Protein AF-T1IDT3-F1 (afdb_monomer_lite)

Radius of gyration: 24.73 Å; chains: 1; bounding box: 72×35×60 Å

Secondary structure (DSSP, 8-state):
---TT--SSSPPTT------HHHHHHHTTTT-SPPPPPGGGSHHHHHHHHH-STT--HHHH-TTHHHHHHHHHHHSGGGHHHHHHHHHHHHHHHHHHHHHHHH-TT--HHHHHHS-HHHHHHHHHHHHHHHHHHHHHHHTT-S-PPPHHHHHHHHHHHHHHHT-

InterPro domains:
  IPR010492 GINS complex, subunit Psf3 [PTHR22768] (2-158)
  IPR036224 GINS, helical bundle-like domain superfamily [SSF158573] (37-137)
  IPR038437 GINS complex, subunit Psf3 superfamily [G3DSA:1.20.58.2050] (1-137)

Organism: Rhodnius prolixus (NCBI:txid13249)

Structure (mmCIF, N/CA/C/O backbone):
data_AF-T1IDT3-F1
#
_entry.id   AF-T1IDT3-F1
#
loop_
_atom_site.group_PDB
_atom_site.id
_atom_site.type_symbol
_atom_site.label_atom_id
_atom_site.label_alt_id
_atom_site.label_comp_id
_atom_site.label_asym_id
_atom_site.label_entity_id
_atom_site.label_seq_id
_atom_site.pdbx_PDB_ins_code
_atom_site.Cartn_x
_atom_site.Cartn_y
_atom_site.Cartn_z
_atom_site.occupancy
_atom_site.B_iso_or_equiv
_atom_site.auth_seq_id
_atom_site.auth_comp_id
_atom_site.auth_asym_id
_atom_site.auth_atom_id
_atom_site.pdbx_PDB_model_num
ATOM 1 N N . GLU A 1 1 ? -2.496 20.329 23.023 1.00 42.94 1 GLU A N 1
ATOM 2 C CA . GLU A 1 1 ? -3.701 20.274 23.871 1.00 42.94 1 GLU A CA 1
ATOM 3 C C . GLU A 1 1 ? -4.766 19.510 23.101 1.00 42.94 1 GLU A C 1
ATOM 5 O O . GLU A 1 1 ? -4.978 19.817 21.934 1.00 42.94 1 GLU A O 1
ATOM 10 N N . LEU A 1 2 ? -5.301 18.435 23.682 1.00 57.91 2 LEU A N 1
ATOM 11 C CA . LEU A 1 2 ? -6.381 17.645 23.088 1.00 57.91 2 LEU A CA 1
ATOM 12 C C . LEU A 1 2 ? -7.689 18.359 23.454 1.00 57.91 2 LEU A C 1
ATOM 14 O O . LEU A 1 2 ? -8.107 18.282 24.597 1.00 57.91 2 LEU A O 1
ATOM 18 N N . ASP A 1 3 ? -8.232 19.105 22.492 1.00 59.41 3 ASP A N 1
ATOM 19 C CA . ASP A 1 3 ? -9.467 19.904 22.543 1.00 59.41 3 ASP A CA 1
ATOM 20 C C . ASP A 1 3 ? -9.595 20.933 23.702 1.00 59.41 3 ASP A C 1
ATOM 22 O O . ASP A 1 3 ? -9.962 20.572 24.821 1.00 59.41 3 ASP A O 1
ATOM 26 N N . PRO A 1 4 ? -9.381 22.243 23.448 1.00 60.94 4 PRO A N 1
ATOM 27 C CA . PRO A 1 4 ? -9.584 23.300 24.447 1.00 60.94 4 PRO A CA 1
ATOM 28 C C . PRO A 1 4 ? -11.054 23.494 24.867 1.00 60.94 4 PRO A C 1
ATOM 30 O O . PRO A 1 4 ? -11.325 24.277 25.774 1.00 60.94 4 PRO A O 1
ATOM 33 N N . SER A 1 5 ? -11.999 22.795 24.230 1.00 62.53 5 SER A N 1
ATOM 34 C CA . SER A 1 5 ? -13.437 22.847 24.533 1.00 62.53 5 SER A CA 1
ATOM 35 C C . SER A 1 5 ? -13.858 21.866 25.636 1.00 62.53 5 SER A C 1
ATOM 37 O O . SER A 1 5 ? -15.005 21.891 26.083 1.00 62.53 5 SER A O 1
ATOM 39 N N . CYS A 1 6 ? -12.961 20.974 26.070 1.00 59.00 6 CYS A N 1
ATOM 40 C CA . CYS A 1 6 ? -13.250 19.990 27.108 1.00 59.00 6 CYS A CA 1
ATOM 41 C C . CYS A 1 6 ? -12.993 20.603 28.499 1.00 59.00 6 CYS A C 1
ATOM 43 O O . CYS A 1 6 ? -11.859 20.673 28.962 1.00 59.00 6 CYS A O 1
ATOM 45 N N . GLU A 1 7 ? -14.049 21.053 29.182 1.00 62.47 7 GLU A N 1
ATOM 46 C CA . GLU A 1 7 ? -13.962 21.763 30.476 1.00 62.47 7 GLU A CA 1
ATOM 47 C C . GLU A 1 7 ? -13.618 20.869 31.695 1.00 62.47 7 GLU A C 1
ATOM 49 O O . GLU A 1 7 ? -13.691 21.316 32.840 1.00 62.47 7 GLU A O 1
ATOM 54 N N . GLY A 1 8 ? -13.231 19.603 31.496 1.00 67.00 8 GLY A N 1
ATOM 55 C CA . GLY A 1 8 ? -12.995 18.641 32.578 1.00 67.00 8 GLY A CA 1
ATOM 56 C C . GLY A 1 8 ? -11.614 17.973 32.532 1.00 67.00 8 GLY A C 1
ATOM 57 O O . GLY A 1 8 ? -11.147 17.620 31.453 1.00 67.00 8 GLY A O 1
ATOM 58 N N . PRO A 1 9 ? -10.970 17.698 33.686 1.00 75.31 9 PRO A N 1
ATOM 59 C CA . PRO A 1 9 ? -9.686 16.986 33.738 1.00 75.31 9 PRO A CA 1
ATOM 60 C C . PRO A 1 9 ? -9.793 15.486 33.403 1.00 75.31 9 PRO A C 1
ATOM 62 O O . PRO A 1 9 ? -8.778 14.794 33.363 1.00 75.31 9 PRO A O 1
ATOM 65 N N . ILE A 1 10 ? -11.010 14.963 33.206 1.00 79.69 10 ILE A N 1
ATOM 66 C CA . ILE A 1 10 ? -11.299 13.542 32.987 1.00 79.69 10 ILE A CA 1
ATOM 67 C C . ILE A 1 10 ? -12.068 13.391 31.676 1.00 79.69 10 ILE A C 1
ATOM 69 O O . ILE A 1 10 ? -13.122 14.000 31.491 1.00 79.69 10 ILE A O 1
ATOM 73 N N . LEU A 1 11 ? -11.558 12.534 30.792 1.00 82.56 11 LEU A N 1
ATOM 74 C CA . LEU A 1 11 ? -12.237 12.155 29.557 1.00 82.56 11 LEU A CA 1
ATOM 75 C C . LEU A 1 11 ? -13.398 11.207 29.869 1.00 82.56 11 LEU A C 1
ATOM 77 O O . LEU A 1 11 ? -13.227 10.212 30.573 1.00 82.56 11 LEU A O 1
ATOM 81 N N . GLN A 1 12 ? -14.578 11.509 29.332 1.00 85.00 12 GLN A N 1
ATOM 82 C CA . GLN A 1 12 ? -15.754 10.656 29.497 1.00 85.00 12 GLN A CA 1
ATOM 83 C C . GLN A 1 12 ? -15.594 9.351 28.705 1.00 85.00 12 GLN A C 1
ATOM 85 O O . GLN A 1 12 ? -15.012 9.333 27.614 1.00 85.00 12 GLN A O 1
ATOM 90 N N . GLN A 1 13 ? -16.135 8.249 29.228 1.00 85.88 13 GLN A N 1
ATOM 91 C CA . GLN A 1 13 ? -16.149 6.981 28.500 1.00 85.88 13 GLN A CA 1
ATOM 92 C C . GLN A 1 13 ? -16.946 7.130 27.196 1.00 85.88 13 GLN A C 1
ATOM 94 O O . GLN A 1 13 ? -18.008 7.746 27.173 1.00 85.88 13 GLN A O 1
ATOM 99 N N . GLY A 1 14 ? -16.431 6.558 26.106 1.00 85.19 14 GLY A N 1
ATOM 100 C CA . GLY A 1 14 ? -17.057 6.658 24.784 1.00 85.19 14 GLY A CA 1
ATOM 101 C C . GLY A 1 14 ? -16.717 7.937 24.014 1.00 85.19 14 GLY A C 1
ATOM 102 O O . GLY A 1 14 ? -17.247 8.139 22.924 1.00 85.19 14 GLY A O 1
ATOM 103 N N . THR A 1 15 ? -15.818 8.781 24.531 1.00 88.00 15 THR A N 1
ATOM 104 C CA . THR A 1 15 ? -15.284 9.921 23.772 1.00 88.00 15 THR A CA 1
ATOM 105 C C . THR A 1 15 ? -14.517 9.423 22.545 1.00 88.00 15 THR A C 1
ATOM 107 O O . THR A 1 15 ? -13.605 8.603 22.664 1.00 88.00 15 THR A O 1
ATOM 110 N N . SER A 1 16 ? -14.867 9.937 21.365 1.00 88.94 16 SER A N 1
ATOM 111 C CA . SER A 1 16 ? -14.136 9.668 20.126 1.00 88.94 16 SER A CA 1
ATOM 112 C C . SER A 1 16 ? -12.927 10.591 20.032 1.00 88.94 16 SER A C 1
ATOM 114 O O . SER A 1 16 ? -13.082 11.810 20.042 1.00 88.94 16 SER A O 1
ATOM 116 N N . LEU A 1 17 ? -11.729 10.018 19.929 1.00 88.44 17 LEU A N 1
ATOM 117 C CA . LEU A 1 17 ? -10.474 10.766 19.893 1.00 88.44 17 LEU A CA 1
ATOM 118 C C . LEU A 1 17 ? -9.626 10.339 18.701 1.00 88.44 17 LEU A C 1
ATOM 120 O O . LEU A 1 17 ? -9.435 9.150 18.447 1.00 88.44 17 LEU A O 1
ATOM 124 N N . GLU A 1 18 ? -9.053 11.321 18.013 1.00 89.94 18 GLU A N 1
ATOM 125 C CA . GLU A 1 18 ? -8.012 11.081 17.021 1.00 89.94 18 GLU A CA 1
ATOM 126 C C . GLU A 1 18 ? -6.650 11.111 17.716 1.00 89.94 18 GLU A C 1
ATOM 128 O O . GLU A 1 18 ? -6.169 12.160 18.145 1.00 89.94 18 GLU A O 1
ATOM 133 N N . ILE A 1 19 ? -6.028 9.941 17.852 1.00 89.94 19 ILE A N 1
ATOM 134 C CA . ILE A 1 19 ? -4.718 9.795 18.489 1.00 89.94 19 ILE A CA 1
ATOM 135 C C . ILE A 1 19 ? -3.710 9.128 17.546 1.00 89.94 19 ILE A C 1
ATOM 137 O O . ILE A 1 19 ? -4.093 8.355 16.663 1.00 89.94 19 ILE A O 1
ATOM 141 N N . PRO A 1 20 ? -2.402 9.381 17.727 1.00 91.69 20 PRO A N 1
ATOM 142 C CA . PRO A 1 20 ? -1.373 8.713 16.943 1.00 91.69 20 PRO A CA 1
ATOM 143 C C . PRO A 1 20 ? -1.376 7.191 17.136 1.00 91.69 20 PRO A C 1
ATOM 145 O O . PRO A 1 20 ? -1.623 6.690 18.234 1.00 91.69 20 PRO A O 1
ATOM 148 N N . TYR A 1 21 ? -0.984 6.456 16.089 1.00 91.19 21 TYR A N 1
ATOM 149 C CA . TYR A 1 21 ? -0.932 4.989 16.111 1.00 91.19 21 TYR A CA 1
ATOM 150 C C . TYR A 1 21 ? -0.096 4.426 17.267 1.00 91.19 21 TYR A C 1
AT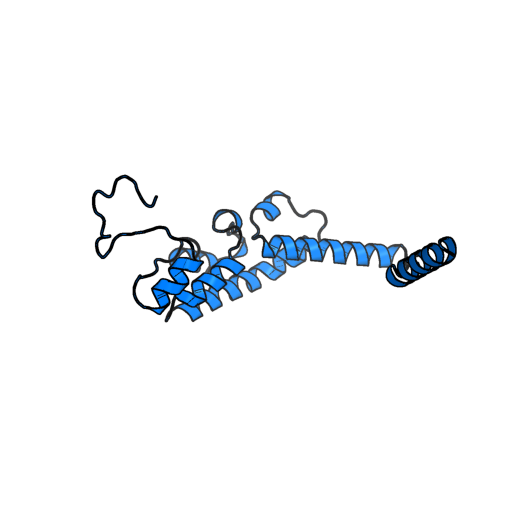OM 152 O O . TYR A 1 21 ? -0.518 3.473 17.908 1.00 91.19 21 TYR A O 1
ATOM 160 N N . TRP A 1 22 ? 1.075 5.005 17.559 1.00 92.88 22 TRP A N 1
ATOM 161 C CA . TRP A 1 22 ? 1.952 4.497 18.622 1.00 92.88 22 TRP A CA 1
ATOM 162 C C . TRP A 1 22 ? 1.256 4.508 19.989 1.00 92.88 22 TRP A C 1
ATOM 164 O O . TRP A 1 22 ? 1.392 3.548 20.744 1.00 92.88 22 TRP A O 1
ATOM 174 N N . LEU A 1 23 ? 0.442 5.532 20.263 1.00 92.12 23 LEU A N 1
ATOM 175 C CA . LEU A 1 23 ? -0.332 5.639 21.495 1.00 92.12 23 LEU A CA 1
ATOM 176 C C . LEU A 1 23 ? -1.516 4.671 21.478 1.00 92.12 23 LEU A C 1
ATOM 178 O O . LEU A 1 23 ? -1.681 3.890 22.412 1.00 92.12 23 LEU A O 1
ATOM 182 N N . ALA A 1 24 ? -2.287 4.661 20.386 1.00 91.38 24 ALA A N 1
ATOM 183 C CA . ALA A 1 24 ? -3.409 3.737 20.219 1.00 91.38 24 ALA A CA 1
ATOM 184 C C . ALA A 1 24 ? -2.969 2.274 20.385 1.00 91.38 24 ALA A C 1
ATOM 186 O O . ALA A 1 24 ? -3.623 1.499 21.072 1.00 91.38 24 ALA A O 1
ATOM 187 N N . SER A 1 25 ? -1.820 1.906 19.816 1.00 91.06 25 SER A N 1
ATOM 188 C CA . SER A 1 25 ? -1.296 0.540 19.857 1.00 91.06 25 SER A CA 1
ATOM 189 C C . SER A 1 25 ? -0.913 0.057 21.255 1.00 91.06 25 SER A C 1
ATOM 191 O O . SER A 1 25 ? -0.915 -1.149 21.495 1.00 91.06 25 SER A O 1
ATOM 193 N N . ALA A 1 26 ? -0.583 0.974 22.168 1.00 91.69 26 ALA A N 1
ATOM 194 C CA . ALA A 1 26 ? -0.358 0.648 23.569 1.00 91.69 26 ALA A CA 1
ATOM 195 C C . ALA A 1 26 ? -1.698 0.505 24.304 1.00 91.69 26 ALA A C 1
ATOM 197 O O . ALA A 1 26 ? -1.942 -0.513 24.939 1.00 91.69 26 ALA A O 1
ATOM 198 N N . LEU A 1 27 ? -2.602 1.472 24.129 1.00 91.38 27 LEU A N 1
ATOM 199 C CA . LEU A 1 27 ? -3.885 1.512 24.836 1.00 91.38 27 LEU A CA 1
ATOM 200 C C . LEU A 1 27 ? -4.844 0.375 24.447 1.00 91.38 27 LEU A C 1
ATOM 202 O O . LEU A 1 27 ? -5.591 -0.105 25.293 1.00 91.38 27 LEU A O 1
ATOM 206 N N . VAL A 1 28 ? -4.823 -0.072 23.185 1.00 89.94 28 VAL A N 1
ATOM 207 C CA . VAL A 1 28 ? -5.637 -1.213 22.722 1.00 89.94 28 VAL A CA 1
ATOM 208 C C . VAL A 1 28 ? -5.175 -2.524 23.366 1.00 89.94 28 VAL A C 1
ATOM 210 O O . VAL A 1 28 ? -5.998 -3.391 23.637 1.00 89.94 28 VAL A O 1
ATOM 213 N N . LYS A 1 29 ? -3.872 -2.689 23.638 1.00 85.75 29 LYS A N 1
ATOM 214 C CA . LYS A 1 29 ? -3.347 -3.912 24.277 1.00 85.75 29 LYS A CA 1
ATOM 215 C C . LYS A 1 29 ? -3.840 -4.078 25.709 1.00 85.75 29 LYS A C 1
ATOM 217 O O . LYS A 1 29 ? -4.047 -5.208 26.139 1.00 85.75 29 LYS A O 1
ATOM 222 N N . ASP A 1 30 ? -4.039 -2.961 26.397 1.00 88.31 30 ASP A N 1
ATOM 223 C CA . ASP A 1 30 ? -4.522 -2.915 27.775 1.00 88.31 30 ASP A CA 1
ATOM 224 C C . ASP A 1 30 ? -6.063 -2.820 27.854 1.00 88.31 30 ASP A C 1
ATOM 226 O O . ASP A 1 30 ? -6.605 -2.596 28.933 1.00 88.31 30 ASP A O 1
ATOM 230 N N . ASP A 1 31 ? -6.770 -2.970 26.721 1.00 86.19 31 ASP A N 1
ATOM 231 C CA . ASP A 1 31 ? -8.237 -2.869 26.592 1.00 86.19 31 ASP A CA 1
ATOM 232 C C . ASP A 1 31 ? -8.819 -1.524 27.086 1.00 86.19 31 ASP A C 1
ATOM 234 O O . ASP A 1 31 ? -9.968 -1.422 27.514 1.00 86.19 31 ASP A O 1
ATOM 238 N N . ILE A 1 32 ? -8.014 -0.454 27.029 1.00 87.56 32 ILE A N 1
ATOM 239 C CA . ILE A 1 32 ? -8.394 0.893 27.494 1.00 87.56 32 ILE A CA 1
ATOM 240 C C . ILE A 1 32 ? -9.217 1.630 26.429 1.00 87.56 32 ILE A C 1
ATOM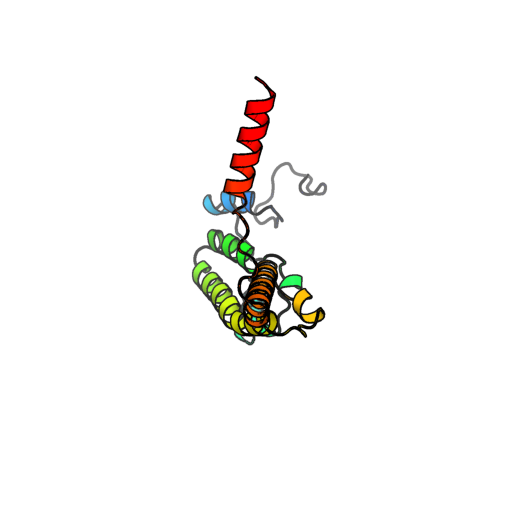 242 O O . ILE A 1 32 ? -10.084 2.443 26.754 1.00 87.56 32 ILE A O 1
ATOM 246 N N . VAL A 1 33 ? -8.938 1.376 25.147 1.00 88.56 33 VAL A N 1
ATOM 247 C CA . VAL A 1 33 ? -9.601 2.042 24.017 1.00 88.56 33 VAL A CA 1
ATOM 248 C C . VAL A 1 33 ? -10.065 1.035 22.971 1.00 88.56 33 VAL A C 1
ATOM 250 O O . VAL A 1 33 ? -9.357 0.088 22.637 1.00 88.56 33 VAL A O 1
ATOM 253 N N . SER A 1 34 ? -11.237 1.296 22.395 1.00 87.38 34 SER A N 1
ATOM 254 C CA . SER A 1 34 ? -11.723 0.590 21.210 1.00 87.38 34 SER A CA 1
ATOM 255 C C . SER A 1 34 ? -11.247 1.303 19.948 1.00 87.38 34 SER A C 1
ATOM 257 O O . SER A 1 34 ? -11.371 2.521 19.829 1.00 87.38 34 SER A O 1
ATOM 259 N N . MET A 1 35 ? -10.745 0.544 18.977 1.00 86.88 35 MET A N 1
ATOM 260 C CA . MET A 1 35 ? -10.317 1.082 17.689 1.00 86.88 35 MET A CA 1
ATOM 261 C C . MET A 1 35 ? -11.494 1.208 16.713 1.00 86.88 35 MET A C 1
ATOM 263 O O . MET A 1 35 ? -12.194 0.230 16.450 1.00 86.88 35 MET A O 1
ATOM 267 N N . GLU A 1 36 ? -11.642 2.374 16.080 1.00 88.56 36 GLU A N 1
ATOM 268 C CA . GLU A 1 36 ? -12.410 2.505 14.838 1.00 88.56 36 GLU A CA 1
ATOM 269 C C . GLU A 1 36 ? -11.473 2.385 13.625 1.00 88.56 36 GLU A C 1
ATOM 271 O O . GLU A 1 36 ? -10.398 2.985 13.582 1.00 88.56 36 GLU A O 1
ATOM 276 N N . LEU A 1 37 ? -11.874 1.606 12.616 1.00 89.44 37 LEU A N 1
ATOM 277 C CA . LEU A 1 37 ? -11.091 1.486 11.390 1.00 89.44 37 LEU A CA 1
ATOM 278 C C . LEU A 1 37 ? -11.101 2.791 10.577 1.00 89.44 37 LEU A C 1
ATOM 280 O O . LEU A 1 37 ? -12.179 3.321 10.276 1.00 89.44 37 LEU A O 1
ATOM 284 N N . PRO A 1 38 ? -9.929 3.242 10.090 1.00 91.00 38 PRO A N 1
ATOM 285 C CA . PRO A 1 38 ? -9.852 4.294 9.087 1.00 91.00 38 PRO A CA 1
ATOM 286 C C . PRO A 1 38 ? -10.685 3.953 7.847 1.00 91.00 38 PRO A C 1
ATOM 288 O O . PRO A 1 38 ? -10.803 2.788 7.463 1.00 91.00 38 PRO A O 1
ATOM 291 N N . LYS A 1 39 ? -11.212 4.981 7.167 1.00 90.12 39 LYS A N 1
ATOM 292 C CA . LYS A 1 39 ? -12.066 4.828 5.969 1.00 90.12 39 LYS A CA 1
ATOM 293 C C . LYS A 1 39 ? -11.460 3.902 4.904 1.00 90.12 39 LYS A C 1
ATOM 295 O O . LYS A 1 39 ? -12.195 3.130 4.304 1.00 90.12 39 LYS A O 1
ATOM 300 N N . ALA A 1 40 ? -10.136 3.934 4.743 1.00 92.50 40 ALA A N 1
ATOM 301 C CA . ALA A 1 40 ? -9.374 3.098 3.812 1.00 92.50 40 ALA A CA 1
ATOM 302 C C . ALA A 1 40 ? -9.488 1.582 4.060 1.00 92.50 40 ALA A C 1
ATOM 304 O O . ALA A 1 40 ? -9.167 0.796 3.179 1.00 92.50 40 ALA A O 1
ATOM 305 N N . TYR A 1 41 ? -9.909 1.158 5.253 1.00 93.69 41 TYR A N 1
ATOM 306 C CA . TYR A 1 41 ? -9.967 -0.256 5.643 1.00 93.69 41 TYR A CA 1
ATOM 307 C C . TYR A 1 41 ? -11.366 -0.699 6.066 1.00 93.69 41 TYR A C 1
ATOM 309 O O . TYR A 1 41 ? -11.562 -1.863 6.423 1.00 93.69 41 TYR A O 1
ATOM 317 N N . LYS A 1 42 ? -12.353 0.207 6.024 1.00 93.31 42 LYS A N 1
ATOM 318 C CA . LYS A 1 42 ? -13.752 -0.141 6.283 1.00 93.31 42 LYS A CA 1
ATOM 319 C C . LYS A 1 42 ? -14.231 -1.174 5.265 1.00 93.31 42 LYS A C 1
ATOM 321 O O . LYS A 1 42 ? -13.747 -1.239 4.139 1.00 93.31 42 LYS A O 1
ATOM 326 N N . GLU A 1 43 ? -15.190 -1.992 5.679 1.00 92.12 43 GLU A N 1
ATOM 327 C CA . GLU A 1 43 ? -15.753 -3.082 4.874 1.00 92.12 43 GLU A CA 1
ATOM 328 C C . GLU A 1 43 ? -16.216 -2.623 3.488 1.00 92.12 43 GLU A C 1
ATOM 330 O O . GLU A 1 43 ? -15.784 -3.193 2.495 1.00 92.12 43 GLU A O 1
ATOM 335 N N . THR A 1 44 ? -16.927 -1.498 3.412 1.00 93.38 44 THR A N 1
ATOM 336 C CA . THR A 1 44 ? -17.377 -0.916 2.140 1.00 93.38 44 THR A CA 1
ATOM 337 C C . THR A 1 44 ? -16.235 -0.626 1.167 1.00 93.38 44 THR A C 1
ATOM 339 O O . THR A 1 44 ? -16.373 -0.855 -0.029 1.00 93.38 44 THR A O 1
ATOM 342 N N . PHE A 1 45 ? -15.090 -0.141 1.655 1.00 94.06 45 PHE A N 1
ATOM 343 C CA . PHE A 1 45 ? -13.926 0.106 0.805 1.00 94.06 45 PHE A CA 1
ATOM 344 C C . PHE A 1 45 ? -13.222 -1.198 0.418 1.00 94.06 45 PHE A C 1
ATOM 346 O O . PHE A 1 45 ? -12.759 -1.339 -0.711 1.00 94.06 45 PHE A O 1
ATOM 353 N N . ARG A 1 46 ? -13.188 -2.182 1.325 1.00 94.56 46 ARG A N 1
ATOM 354 C CA . ARG A 1 46 ? -12.670 -3.525 1.026 1.00 94.56 46 ARG A CA 1
ATOM 355 C C . ARG A 1 46 ? -13.479 -4.212 -0.074 1.00 94.56 46 ARG A C 1
ATOM 357 O O . ARG A 1 46 ? -12.886 -4.898 -0.897 1.00 94.56 46 ARG A O 1
ATOM 364 N N . ASP A 1 47 ? -14.789 -3.999 -0.132 1.00 95.38 47 ASP A N 1
ATOM 365 C CA . ASP A 1 47 ? -15.630 -4.547 -1.201 1.00 95.38 47 ASP A CA 1
ATOM 366 C C . ASP A 1 47 ? -15.341 -3.894 -2.558 1.00 95.38 47 ASP A C 1
ATOM 368 O O . ASP A 1 47 ? -15.282 -4.589 -3.570 1.00 95.38 47 ASP A O 1
ATOM 372 N N . VAL A 1 48 ? -15.063 -2.585 -2.579 1.00 95.62 48 VAL A N 1
ATOM 373 C CA . VAL A 1 48 ? -14.600 -1.890 -3.794 1.00 95.62 48 VAL A CA 1
ATOM 374 C C . VAL A 1 48 ? -13.259 -2.456 -4.269 1.00 95.62 48 VAL A C 1
ATOM 376 O O . VAL A 1 48 ? -13.114 -2.756 -5.451 1.00 95.62 48 VAL A O 1
ATOM 379 N N . LEU A 1 49 ? -12.304 -2.663 -3.354 1.00 95.69 49 LEU A N 1
ATOM 380 C CA . LEU A 1 49 ? -11.003 -3.262 -3.682 1.00 95.69 49 LEU A CA 1
ATOM 381 C C . LEU A 1 49 ? -11.139 -4.685 -4.236 1.00 95.69 49 LEU A C 1
ATOM 383 O O . LEU A 1 49 ? -10.445 -5.035 -5.183 1.00 95.69 49 LEU A O 1
ATOM 387 N N . LYS A 1 50 ? -12.041 -5.495 -3.667 1.00 95.12 50 LYS A N 1
ATOM 388 C CA . LYS A 1 50 ? -12.325 -6.856 -4.150 1.00 95.12 50 LYS A CA 1
ATOM 389 C C . LYS A 1 50 ? -12.999 -6.873 -5.522 1.00 95.12 50 LYS A C 1
ATOM 391 O O . LYS A 1 50 ? -12.852 -7.856 -6.239 1.00 95.12 50 LYS A O 1
ATOM 396 N N . ALA A 1 51 ? -13.773 -5.840 -5.857 1.00 96.50 51 ALA A N 1
ATOM 397 C CA . ALA A 1 51 ? -14.441 -5.741 -7.150 1.00 96.50 51 ALA A CA 1
ATOM 398 C C . ALA A 1 51 ? -13.441 -5.425 -8.271 1.00 96.50 51 ALA A C 1
ATOM 400 O O . ALA A 1 51 ? -13.409 -6.137 -9.272 1.00 96.50 51 ALA A O 1
ATOM 401 N N . ASP A 1 52 ? -12.626 -4.382 -8.094 1.00 94.75 52 ASP A N 1
ATOM 402 C CA . ASP A 1 52 ? -11.476 -4.100 -8.955 1.00 94.75 52 ASP A CA 1
ATOM 403 C C . ASP A 1 52 ? -10.487 -3.176 -8.235 1.00 94.75 52 ASP A C 1
ATOM 405 O O . ASP A 1 52 ? -10.734 -1.985 -8.024 1.00 94.75 52 ASP A O 1
ATOM 409 N N . ALA A 1 53 ? -9.328 -3.721 -7.877 1.00 94.88 53 ALA A N 1
ATOM 410 C CA . ALA A 1 53 ? -8.281 -2.971 -7.208 1.00 94.88 53 ALA A CA 1
ATOM 411 C C . ALA A 1 53 ? -7.626 -1.919 -8.120 1.00 94.88 53 ALA A C 1
ATOM 413 O O . ALA A 1 53 ? -7.114 -0.925 -7.607 1.00 94.88 53 ALA A O 1
ATOM 414 N N . ASN A 1 54 ? -7.624 -2.090 -9.446 1.00 92.69 54 ASN A N 1
ATOM 415 C CA . ASN A 1 54 ? -6.860 -1.248 -10.379 1.00 92.69 54 ASN A CA 1
ATOM 416 C C . ASN A 1 54 ? -7.485 0.135 -10.601 1.00 92.69 54 ASN A C 1
ATOM 418 O O . ASN A 1 54 ? -6.775 1.111 -10.848 1.00 92.69 54 ASN A O 1
ATOM 422 N N . VAL A 1 55 ? -8.809 0.247 -10.476 1.00 91.56 55 VAL A N 1
ATOM 423 C CA . VAL A 1 55 ? -9.532 1.521 -10.654 1.00 91.56 55 VAL A CA 1
ATOM 424 C C . VAL A 1 55 ? -9.452 2.435 -9.430 1.00 91.56 55 VAL A C 1
ATOM 426 O O . VAL A 1 55 ? -9.822 3.609 -9.503 1.00 91.56 55 VAL A O 1
ATOM 429 N N . VAL A 1 56 ? -8.969 1.913 -8.301 1.00 93.69 56 VAL A N 1
ATOM 430 C CA . VAL A 1 56 ? -8.899 2.645 -7.038 1.00 93.69 56 VAL A CA 1
ATOM 431 C C . VAL A 1 56 ? -7.680 3.564 -7.005 1.00 93.69 56 VAL A C 1
ATOM 433 O O . VAL A 1 56 ? -6.545 3.157 -7.264 1.00 93.69 56 VAL A O 1
ATOM 436 N N . ASP A 1 57 ? -7.930 4.814 -6.617 1.00 94.56 57 ASP A N 1
ATOM 437 C CA . ASP A 1 57 ? -6.898 5.781 -6.253 1.00 94.56 57 ASP A CA 1
ATOM 438 C C . ASP A 1 57 ? -6.469 5.542 -4.797 1.00 94.56 57 ASP A C 1
ATOM 440 O O . ASP A 1 57 ? -7.103 6.003 -3.834 1.00 94.56 57 ASP A O 1
ATOM 444 N N . LEU A 1 58 ? -5.396 4.761 -4.646 1.00 94.75 58 LEU A N 1
ATOM 445 C CA . LEU A 1 58 ? -4.819 4.462 -3.342 1.00 94.75 58 LEU A CA 1
ATOM 446 C C . LEU A 1 58 ? -4.205 5.719 -2.732 1.00 94.75 58 LEU A C 1
ATOM 448 O O . LEU A 1 58 ? -4.465 5.985 -1.564 1.00 94.75 58 LEU A O 1
ATOM 452 N N . GLN A 1 59 ? -3.513 6.552 -3.514 1.00 93.50 59 GLN A N 1
ATOM 453 C CA . GLN A 1 59 ? -2.877 7.780 -3.025 1.00 93.50 59 GLN A CA 1
ATOM 454 C C . GLN A 1 59 ? -3.861 8.728 -2.325 1.00 93.50 59 GLN A C 1
ATOM 456 O O . GLN A 1 59 ? -3.524 9.314 -1.288 1.00 93.50 59 GLN A O 1
ATOM 461 N N . LYS A 1 60 ? -5.067 8.898 -2.881 1.00 91.81 60 LYS A N 1
ATOM 462 C CA . LYS A 1 60 ? -6.115 9.750 -2.297 1.00 91.81 60 LYS A CA 1
ATOM 463 C C . LYS A 1 60 ? -6.666 9.181 -0.991 1.00 91.81 60 LYS A C 1
ATOM 465 O O . LYS A 1 60 ? -7.055 9.942 -0.106 1.00 91.81 60 LYS A O 1
ATOM 470 N N . THR A 1 61 ? -6.712 7.859 -0.880 1.00 88.75 61 THR A N 1
ATOM 471 C CA . THR A 1 61 ? -7.295 7.169 0.275 1.00 88.75 61 THR A CA 1
ATOM 472 C C . THR A 1 61 ? -6.274 7.009 1.405 1.00 88.75 61 THR A C 1
ATOM 474 O O . THR A 1 61 ? -6.579 7.267 2.570 1.00 88.75 61 THR A O 1
ATOM 477 N N . SER A 1 62 ? -5.050 6.605 1.071 1.00 92.12 62 SER A N 1
ATOM 478 C CA . SER A 1 62 ? -3.902 6.531 1.967 1.00 92.12 62 SER A CA 1
ATOM 479 C C . SER A 1 62 ? -2.598 6.525 1.166 1.00 92.12 62 SER A C 1
ATOM 481 O O . SER A 1 62 ? -2.378 5.658 0.331 1.00 92.12 62 SER A O 1
ATOM 483 N N . LYS A 1 63 ? -1.686 7.453 1.480 1.00 93.75 63 LYS A N 1
ATOM 484 C CA . LYS A 1 63 ? -0.351 7.532 0.852 1.00 93.75 63 LYS A CA 1
ATOM 485 C C . LYS A 1 63 ? 0.555 6.326 1.147 1.00 93.75 63 LYS A C 1
ATOM 487 O O . LYS A 1 63 ? 1.566 6.173 0.471 1.00 93.75 63 LYS A O 1
ATOM 492 N N . TYR A 1 64 ? 0.233 5.580 2.206 1.00 95.62 64 TYR A N 1
ATOM 493 C CA . TYR A 1 64 ? 0.976 4.422 2.708 1.00 95.62 64 TYR A CA 1
ATOM 494 C C . TYR A 1 64 ? 0.000 3.272 2.986 1.00 95.62 64 TYR A C 1
ATOM 496 O O . TYR A 1 64 ? -0.010 2.706 4.079 1.00 95.62 64 TYR A O 1
ATOM 504 N N . PHE A 1 65 ? -0.879 2.967 2.035 1.00 96.50 65 PHE A N 1
ATOM 505 C CA . PHE A 1 65 ? -1.961 1.991 2.170 1.00 96.50 65 PHE A CA 1
ATOM 506 C C . PHE A 1 65 ? -1.464 0.622 2.663 1.00 96.50 65 PHE A C 1
ATOM 508 O O . PHE A 1 65 ? -1.993 0.074 3.629 1.00 96.50 65 PHE A O 1
ATOM 515 N N . TYR A 1 66 ? -0.406 0.078 2.059 1.00 96.62 66 TYR A N 1
ATOM 516 C CA . TYR A 1 66 ? 0.095 -1.250 2.430 1.00 96.62 66 TYR A CA 1
ATOM 517 C C . TYR A 1 66 ? 0.777 -1.252 3.805 1.00 96.62 66 TYR A C 1
ATOM 519 O O . TYR A 1 66 ? 0.500 -2.110 4.648 1.00 96.62 66 TYR A O 1
ATOM 527 N N . GLU A 1 67 ? 1.653 -0.277 4.059 1.00 95.06 67 GLU A N 1
ATOM 528 C CA . GLU A 1 67 ? 2.403 -0.191 5.317 1.00 95.06 67 GLU A CA 1
ATOM 529 C C . GLU A 1 67 ? 1.493 0.147 6.497 1.00 95.06 67 GLU A C 1
ATOM 531 O O . GLU A 1 67 ? 1.549 -0.500 7.546 1.00 95.06 67 GLU A O 1
ATOM 536 N N . TYR A 1 68 ? 0.609 1.129 6.321 1.00 95.06 68 TYR A N 1
ATOM 537 C CA . TYR A 1 68 ? -0.332 1.521 7.356 1.00 95.06 68 TYR A CA 1
ATOM 538 C C . TYR A 1 68 ? -1.383 0.433 7.591 1.00 95.06 68 TYR A C 1
ATOM 540 O O . TYR A 1 68 ? -1.724 0.163 8.740 1.00 95.06 68 TYR A O 1
ATOM 548 N N . GLY A 1 69 ? -1.843 -0.256 6.545 1.00 94.94 69 GLY A N 1
ATOM 549 C CA . GLY A 1 69 ? -2.775 -1.376 6.674 1.00 94.94 69 GLY A CA 1
ATOM 550 C C . GLY A 1 69 ? -2.185 -2.531 7.484 1.00 94.94 69 GLY A C 1
ATOM 551 O O . GLY A 1 69 ? -2.861 -3.097 8.346 1.00 94.94 69 GLY A O 1
ATOM 552 N N . LYS A 1 70 ? -0.888 -2.812 7.304 1.00 94.00 70 LYS A N 1
ATOM 553 C CA . LYS A 1 70 ? -0.144 -3.756 8.148 1.00 94.00 70 LYS A CA 1
ATOM 554 C C . LYS A 1 70 ? -0.120 -3.310 9.613 1.00 94.00 70 LYS A C 1
ATOM 556 O O . LYS A 1 70 ? -0.365 -4.133 10.489 1.00 94.00 70 LYS A O 1
ATOM 561 N N . LEU A 1 71 ? 0.111 -2.028 9.897 1.00 94.06 71 LEU A N 1
ATOM 562 C CA . LEU A 1 71 ? 0.063 -1.507 11.270 1.00 94.06 71 LEU A CA 1
ATOM 563 C C . LEU A 1 71 ? -1.333 -1.651 11.888 1.00 94.06 71 LEU A C 1
ATOM 565 O O . LEU A 1 71 ? -1.472 -2.171 12.992 1.00 94.06 71 LEU A O 1
ATOM 569 N N . VAL A 1 72 ? -2.373 -1.268 11.147 1.00 93.19 72 VAL A N 1
ATOM 570 C CA . VAL A 1 72 ? -3.775 -1.414 11.564 1.00 93.19 72 VAL A CA 1
ATOM 571 C C . VAL A 1 72 ? -4.115 -2.875 11.871 1.00 93.19 72 VAL A C 1
ATOM 573 O O . VAL A 1 72 ? -4.747 -3.148 12.890 1.00 93.19 72 VAL A O 1
ATOM 576 N N . SER A 1 73 ? -3.645 -3.830 11.061 1.00 92.75 73 SER A N 1
ATOM 577 C CA . SER A 1 73 ? -3.911 -5.255 11.299 1.00 92.75 73 SER A CA 1
ATOM 578 C C . SER A 1 73 ? -3.381 -5.773 12.641 1.00 92.75 73 SER A C 1
ATOM 580 O O . SER A 1 73 ? -3.998 -6.663 13.219 1.00 92.75 73 SER A O 1
ATOM 582 N N . PHE A 1 74 ? -2.309 -5.189 13.192 1.00 91.00 74 PHE A N 1
ATOM 583 C CA . PHE A 1 74 ? -1.765 -5.625 14.484 1.00 91.00 74 PHE A CA 1
ATOM 584 C C . PHE A 1 74 ? -2.677 -5.307 15.668 1.00 91.00 74 PHE A C 1
ATOM 586 O O . PHE A 1 74 ? -2.586 -5.973 16.697 1.00 91.00 74 PHE A O 1
ATOM 593 N N . ILE A 1 75 ? -3.539 -4.300 15.534 1.00 89.94 75 ILE A N 1
ATOM 594 C CA . ILE A 1 75 ? -4.409 -3.816 16.613 1.00 89.94 75 ILE A CA 1
ATOM 595 C C . ILE A 1 75 ? -5.900 -4.067 16.334 1.00 89.94 75 ILE A C 1
ATOM 597 O O . ILE A 1 75 ? -6.732 -3.814 17.195 1.00 89.94 75 ILE A O 1
ATOM 601 N N . TYR A 1 76 ? -6.249 -4.609 15.160 1.00 87.69 76 TYR A N 1
ATOM 602 C CA . TYR A 1 76 ? -7.638 -4.872 14.754 1.00 87.69 76 TYR A CA 1
ATOM 603 C C . TYR A 1 76 ? -8.241 -6.158 15.364 1.00 87.69 76 TYR A C 1
ATOM 605 O O . TYR A 1 76 ? -9.452 -6.385 15.303 1.00 87.69 76 TYR A O 1
ATOM 613 N N . GLY A 1 77 ? -7.415 -7.014 15.973 1.00 85.19 77 GLY A N 1
ATOM 614 C CA . GLY A 1 77 ? -7.868 -8.204 16.696 1.00 85.19 77 GLY A CA 1
ATOM 615 C C . GLY A 1 77 ? -8.440 -9.292 15.779 1.00 85.19 77 GLY A C 1
ATOM 616 O O . GLY A 1 77 ? -7.793 -9.718 14.826 1.00 85.19 77 GLY A O 1
ATOM 617 N N . ARG A 1 78 ? -9.660 -9.768 16.067 1.00 82.00 78 ARG A N 1
ATOM 618 C CA . ARG A 1 78 ? -10.255 -10.973 15.442 1.00 82.00 78 ARG A CA 1
ATOM 619 C C . ARG A 1 78 ? -10.408 -10.913 13.916 1.00 82.00 78 ARG A C 1
ATOM 621 O O . ARG A 1 78 ? -10.401 -11.946 13.262 1.00 82.00 78 ARG A O 1
ATOM 628 N N . HIS A 1 79 ? -10.539 -9.711 13.362 1.00 82.12 79 HIS A N 1
ATOM 629 C CA . HIS A 1 79 ? -10.773 -9.471 11.933 1.00 82.12 79 HIS A CA 1
ATOM 630 C C . HIS A 1 79 ? -9.486 -9.097 11.178 1.00 82.12 79 HIS A C 1
ATOM 632 O O . HIS A 1 79 ? -9.527 -8.737 9.998 1.00 82.12 79 HIS A O 1
ATOM 638 N N . ALA A 1 80 ? -8.331 -9.166 11.852 1.00 89.56 80 ALA A N 1
ATOM 639 C CA . ALA A 1 80 ? -7.030 -8.842 11.276 1.00 89.56 80 ALA A CA 1
ATOM 640 C C . ALA A 1 80 ? -6.711 -9.692 10.041 1.00 89.56 80 ALA A C 1
ATOM 642 O O . ALA A 1 80 ? -6.195 -9.161 9.061 1.00 89.56 80 ALA A O 1
ATOM 643 N N . GLN A 1 81 ? -7.070 -10.981 10.051 1.00 92.50 81 GLN A N 1
ATOM 644 C CA . GLN A 1 81 ? -6.768 -11.886 8.943 1.00 92.50 81 GLN A CA 1
ATOM 645 C C . GLN A 1 81 ? -7.458 -11.464 7.640 1.00 92.50 81 GLN A C 1
ATOM 647 O O . GLN A 1 81 ? -6.814 -11.426 6.595 1.00 92.50 81 GLN A O 1
ATOM 652 N N . ASP A 1 82 ? -8.736 -11.088 7.694 1.00 92.19 82 ASP A N 1
ATOM 653 C CA . ASP A 1 82 ? -9.483 -10.655 6.508 1.00 92.19 82 ASP A CA 1
ATOM 654 C C . ASP A 1 82 ? -8.938 -9.345 5.940 1.00 92.19 82 ASP A C 1
ATOM 656 O O . ASP A 1 82 ? -8.884 -9.152 4.721 1.00 92.19 82 ASP A O 1
ATOM 660 N N . LEU A 1 83 ? -8.511 -8.439 6.824 1.00 94.12 83 LEU A N 1
ATOM 661 C CA . LEU A 1 83 ? -7.841 -7.208 6.427 1.00 94.12 83 LEU A CA 1
ATOM 662 C C . LEU A 1 83 ? -6.502 -7.511 5.741 1.00 94.12 83 LEU A C 1
ATOM 664 O O . LEU A 1 83 ? -6.274 -7.019 4.637 1.00 94.12 83 LEU A O 1
ATOM 668 N N . CYS A 1 84 ? -5.663 -8.357 6.344 1.00 95.44 84 CYS A N 1
ATOM 669 C CA . CYS A 1 84 ? -4.399 -8.800 5.753 1.00 95.44 84 CYS A CA 1
ATOM 670 C C . CYS A 1 84 ? -4.617 -9.423 4.372 1.00 95.44 84 CYS A C 1
ATOM 672 O O . CYS A 1 84 ? -3.979 -9.003 3.412 1.00 95.44 84 CYS A O 1
ATOM 674 N N . ASN A 1 85 ? -5.567 -10.354 4.253 1.00 95.69 85 ASN A N 1
ATOM 675 C CA . ASN A 1 85 ? -5.899 -11.006 2.988 1.00 95.69 85 ASN A CA 1
ATOM 676 C C . ASN A 1 85 ? -6.329 -9.983 1.929 1.00 95.69 85 ASN A C 1
ATOM 678 O O . ASN A 1 85 ? -5.871 -10.055 0.794 1.00 95.69 85 ASN A O 1
ATOM 682 N N . THR A 1 86 ? -7.158 -9.001 2.302 1.00 95.81 86 THR A N 1
ATOM 683 C CA . THR A 1 86 ? -7.601 -7.949 1.373 1.00 95.81 86 THR A CA 1
ATOM 684 C C . THR A 1 86 ? -6.425 -7.096 0.896 1.00 95.81 86 THR A C 1
ATOM 686 O O . THR A 1 86 ? -6.297 -6.851 -0.302 1.00 95.81 86 THR A O 1
ATOM 689 N N . ILE A 1 87 ? -5.543 -6.667 1.806 1.00 96.31 87 ILE A N 1
ATOM 690 C CA . ILE A 1 87 ? -4.360 -5.856 1.471 1.00 96.31 87 ILE A CA 1
ATOM 691 C C . ILE A 1 87 ? -3.406 -6.645 0.565 1.00 96.31 87 ILE A C 1
ATOM 693 O O . ILE A 1 87 ? -2.931 -6.120 -0.442 1.00 96.31 87 ILE A O 1
ATOM 697 N N . THR A 1 88 ? -3.143 -7.911 0.896 1.00 97.19 88 THR A N 1
ATOM 698 C CA . THR A 1 88 ? -2.284 -8.788 0.093 1.00 97.19 88 THR A CA 1
ATOM 699 C C . THR A 1 88 ? -2.874 -9.030 -1.292 1.00 97.19 88 THR A C 1
ATOM 701 O O . THR A 1 88 ? -2.155 -8.890 -2.278 1.00 97.19 88 THR A O 1
ATOM 704 N N . GLN A 1 89 ? -4.170 -9.334 -1.385 1.00 97.56 89 GLN A N 1
ATOM 705 C CA . GLN A 1 89 ? -4.833 -9.559 -2.668 1.00 97.56 89 GLN A CA 1
ATOM 706 C C . GLN A 1 89 ? -4.825 -8.294 -3.534 1.00 97.56 89 GLN A C 1
ATOM 708 O O . GLN A 1 89 ? -4.456 -8.365 -4.699 1.00 97.56 89 GLN A O 1
ATOM 713 N N . THR A 1 90 ? -5.095 -7.128 -2.936 1.00 97.12 90 THR A N 1
ATOM 714 C CA . THR A 1 90 ? -5.018 -5.822 -3.618 1.00 97.12 90 THR A CA 1
ATOM 715 C C . THR A 1 90 ? -3.650 -5.613 -4.273 1.00 97.12 90 THR A C 1
ATOM 717 O O . THR A 1 90 ? -3.572 -5.190 -5.425 1.00 97.12 90 THR A O 1
ATOM 720 N N . PHE A 1 91 ? -2.564 -5.939 -3.561 1.00 97.06 91 PHE A N 1
ATOM 721 C CA . PHE A 1 91 ? -1.214 -5.831 -4.114 1.00 97.06 91 PHE A CA 1
ATOM 722 C C . PHE A 1 91 ? -0.990 -6.806 -5.277 1.00 97.06 91 PHE A C 1
ATOM 724 O O . PHE A 1 91 ? -0.431 -6.418 -6.301 1.00 97.06 91 PHE A O 1
ATOM 731 N N . ILE A 1 92 ? -1.432 -8.060 -5.134 1.00 97.06 92 ILE A N 1
ATOM 732 C CA . ILE A 1 92 ? -1.304 -9.090 -6.176 1.00 97.06 92 ILE A CA 1
ATOM 733 C C . ILE A 1 92 ? -2.037 -8.664 -7.453 1.00 97.06 92 ILE A C 1
ATOM 735 O O . ILE A 1 92 ? -1.451 -8.723 -8.536 1.00 97.06 92 ILE A O 1
ATOM 739 N N . ASP A 1 93 ? -3.278 -8.195 -7.327 1.00 96.38 93 ASP A N 1
ATOM 740 C CA . ASP A 1 93 ? -4.121 -7.808 -8.462 1.00 96.38 93 ASP A CA 1
ATOM 741 C C . ASP A 1 93 ? -3.514 -6.637 -9.247 1.00 96.38 93 ASP A C 1
ATOM 743 O O . ASP A 1 93 ? -3.536 -6.623 -10.480 1.00 96.38 93 ASP A O 1
ATOM 747 N N . ARG A 1 94 ? -2.907 -5.684 -8.531 1.00 95.62 94 ARG A N 1
ATOM 748 C CA . ARG A 1 94 ? -2.295 -4.478 -9.109 1.00 95.62 94 ARG A CA 1
ATOM 749 C C . ARG A 1 94 ? -0.870 -4.698 -9.613 1.00 95.62 94 ARG A C 1
ATOM 751 O O . ARG A 1 94 ? -0.404 -3.967 -10.490 1.00 95.62 94 ARG A O 1
ATOM 758 N N . TYR A 1 95 ? -0.164 -5.710 -9.103 1.00 95.00 95 TYR A N 1
ATOM 759 C CA . TYR A 1 95 ? 1.252 -5.947 -9.407 1.00 95.00 95 TYR A CA 1
ATOM 760 C C . TYR A 1 95 ? 1.525 -6.084 -10.907 1.00 95.00 95 TYR A C 1
ATOM 762 O O . TYR A 1 95 ? 2.485 -5.500 -11.415 1.00 95.00 95 TYR A O 1
ATOM 770 N N . ARG A 1 96 ? 0.678 -6.832 -11.628 1.00 92.00 96 ARG A N 1
ATOM 771 C CA . ARG A 1 96 ? 0.839 -7.035 -13.075 1.00 92.00 96 ARG A CA 1
ATOM 772 C C . ARG A 1 96 ? 0.849 -5.702 -13.818 1.00 92.00 96 ARG A C 1
ATOM 774 O O . ARG A 1 96 ? 1.766 -5.440 -14.588 1.00 92.00 96 ARG A O 1
ATOM 781 N N . GLN A 1 97 ? -0.133 -4.852 -13.532 1.00 90.38 97 GLN A N 1
ATOM 782 C CA . GLN A 1 97 ? -0.280 -3.557 -14.183 1.00 90.38 97 GLN A CA 1
ATOM 783 C C . GLN A 1 97 ? 0.914 -2.636 -13.883 1.00 90.38 97 GLN A C 1
ATOM 785 O O . GLN A 1 97 ? 1.460 -2.004 -14.786 1.00 90.38 97 GLN A O 1
ATOM 790 N N . ILE A 1 98 ? 1.382 -2.630 -12.631 1.00 92.44 98 ILE A N 1
ATOM 791 C CA . ILE A 1 98 ? 2.574 -1.878 -12.213 1.00 92.44 98 ILE A CA 1
ATOM 792 C C . ILE A 1 98 ? 3.826 -2.356 -12.960 1.00 92.44 98 ILE A C 1
ATOM 794 O O . ILE A 1 98 ? 4.637 -1.537 -13.399 1.00 92.44 98 ILE A O 1
ATOM 798 N N . SER A 1 99 ? 3.987 -3.671 -13.123 1.00 90.62 99 SER A N 1
ATOM 799 C CA . SER A 1 99 ? 5.109 -4.256 -13.862 1.00 90.62 99 SER A CA 1
ATOM 800 C C . SER A 1 99 ? 5.079 -3.868 -15.343 1.00 90.62 99 SER A C 1
ATOM 802 O O . SER A 1 99 ? 6.098 -3.426 -15.880 1.00 90.62 99 SER A O 1
ATOM 804 N N . ASP A 1 100 ? 3.905 -3.939 -15.976 1.00 90.12 100 ASP A N 1
ATOM 805 C CA . ASP A 1 100 ? 3.709 -3.538 -17.373 1.00 90.12 100 ASP A CA 1
ATOM 806 C C . ASP A 1 100 ? 4.058 -2.050 -17.573 1.00 90.12 100 ASP A C 1
ATOM 808 O O . ASP A 1 100 ? 4.743 -1.677 -18.530 1.00 90.12 100 ASP A O 1
ATOM 812 N N . TRP A 1 101 ? 3.662 -1.175 -16.643 1.00 89.00 101 TRP A N 1
ATOM 813 C CA . TRP A 1 101 ? 4.030 0.245 -16.686 1.00 89.00 101 TRP A CA 1
ATOM 814 C C . TRP A 1 101 ? 5.512 0.510 -16.442 1.00 89.00 101 TRP A C 1
ATOM 816 O O . TRP A 1 101 ? 6.051 1.484 -16.968 1.00 89.00 101 TRP A O 1
ATOM 826 N N . ALA A 1 102 ? 6.184 -0.323 -15.649 1.00 89.62 102 ALA A N 1
ATOM 827 C CA . ALA A 1 102 ? 7.615 -0.180 -15.413 1.00 89.62 102 ALA A CA 1
ATOM 828 C C . ALA A 1 102 ? 8.447 -0.479 -16.674 1.00 89.62 102 ALA A C 1
ATOM 830 O O . ALA A 1 102 ? 9.537 0.069 -16.829 1.00 89.62 102 ALA A O 1
ATOM 831 N N . GLN A 1 103 ? 7.933 -1.314 -17.580 1.00 87.00 103 GLN A N 1
ATOM 832 C CA . GLN A 1 103 ? 8.601 -1.673 -18.837 1.00 87.00 103 GLN A CA 1
ATOM 833 C C . GLN A 1 103 ? 8.217 -0.752 -20.004 1.00 87.00 103 GLN A C 1
ATOM 835 O O . GLN A 1 103 ? 8.982 -0.605 -20.955 1.00 87.00 103 GLN A O 1
ATOM 840 N N . ASN A 1 104 ? 7.059 -0.093 -19.931 1.00 83.38 104 ASN A N 1
ATOM 841 C CA . ASN A 1 104 ? 6.579 0.801 -20.980 1.00 83.38 104 ASN A CA 1
ATOM 842 C C . ASN A 1 104 ? 6.989 2.261 -20.722 1.00 83.38 104 ASN A C 1
ATOM 844 O O . ASN A 1 104 ? 6.597 2.873 -19.726 1.00 83.38 104 ASN A O 1
ATOM 848 N N . GLN A 1 105 ? 7.734 2.850 -21.666 1.00 67.69 105 GLN A N 1
ATOM 849 C CA . GLN A 1 105 ? 8.220 4.240 -21.588 1.00 67.69 105 GLN A CA 1
ATOM 850 C C . GLN A 1 105 ? 7.093 5.288 -21.613 1.00 67.69 105 GLN A C 1
ATOM 852 O O . GLN A 1 105 ? 7.282 6.390 -21.111 1.00 67.69 105 GLN A O 1
ATOM 857 N N . ASN A 1 106 ? 5.907 4.923 -22.111 1.00 66.12 106 ASN A N 1
ATOM 858 C CA . ASN A 1 106 ? 4.732 5.797 -22.207 1.00 66.12 106 ASN A CA 1
ATOM 859 C C . ASN A 1 106 ? 3.803 5.690 -20.986 1.00 66.12 106 ASN A C 1
ATOM 861 O O . ASN A 1 106 ? 2.587 5.777 -21.132 1.00 66.12 106 ASN A O 1
ATOM 865 N N . SER A 1 107 ? 4.332 5.432 -19.788 1.00 64.12 107 SER A N 1
ATOM 866 C CA . SER A 1 107 ? 3.476 5.401 -18.597 1.00 64.12 107 SER A CA 1
ATOM 867 C C . SER A 1 107 ? 2.907 6.803 -18.338 1.00 64.12 107 SER A C 1
ATOM 869 O O . SER A 1 107 ? 3.665 7.737 -18.084 1.00 64.12 107 SER A O 1
ATOM 871 N N . GLU A 1 108 ? 1.583 6.936 -18.412 1.00 72.38 108 GLU A N 1
ATOM 872 C CA . GLU A 1 108 ? 0.863 8.199 -18.229 1.00 72.38 108 GLU A CA 1
ATOM 873 C C . GLU A 1 108 ? 1.093 8.746 -16.811 1.00 72.38 108 GLU A C 1
ATOM 875 O O . GLU A 1 108 ? 0.881 8.046 -15.815 1.00 72.38 108 GLU A O 1
ATOM 880 N N . GLU A 1 109 ? 1.527 10.004 -16.698 1.00 76.19 109 GLU A N 1
ATOM 881 C CA . GLU A 1 109 ? 1.809 10.655 -15.408 1.00 76.19 109 GLU A CA 1
ATOM 882 C C . GLU A 1 109 ? 0.589 10.634 -14.470 1.00 76.19 109 GLU A C 1
ATOM 884 O O . GLU A 1 109 ? 0.736 10.485 -13.255 1.00 76.19 109 GLU A O 1
ATOM 889 N N . GLU A 1 110 ? -0.620 10.680 -15.036 1.00 78.25 110 GLU A N 1
ATOM 890 C CA . GLU A 1 110 ? -1.895 10.614 -14.312 1.00 78.25 110 GLU A CA 1
ATOM 891 C C . GLU A 1 110 ? -2.081 9.314 -13.521 1.00 78.25 110 GLU A C 1
ATOM 893 O O . GLU A 1 110 ? -2.690 9.306 -12.449 1.00 78.25 110 GLU A O 1
ATOM 898 N N . ILE A 1 111 ? -1.537 8.208 -14.027 1.00 80.56 111 ILE A N 1
ATOM 899 C CA . ILE A 1 111 ? -1.629 6.897 -13.386 1.00 80.56 111 ILE A CA 1
ATOM 900 C C . ILE A 1 111 ? -0.692 6.838 -12.183 1.00 80.56 111 ILE A C 1
ATOM 902 O O . ILE A 1 111 ? -1.079 6.368 -11.112 1.00 80.56 111 ILE A O 1
ATOM 906 N N . ILE A 1 112 ? 0.526 7.367 -12.335 1.00 83.81 112 ILE A N 1
ATOM 907 C CA . ILE A 1 112 ? 1.545 7.364 -11.279 1.00 83.81 112 ILE A CA 1
ATOM 908 C C . ILE A 1 112 ? 1.031 8.107 -10.046 1.00 83.81 112 ILE A C 1
ATOM 910 O O . ILE A 1 112 ? 1.310 7.694 -8.922 1.00 83.81 112 ILE A O 1
ATOM 914 N N . VAL A 1 113 ? 0.241 9.170 -10.223 1.00 89.06 113 VAL A N 1
ATOM 915 C CA . VAL A 1 113 ? -0.323 9.931 -9.099 1.00 89.06 113 VAL A CA 1
ATOM 916 C C . VAL A 1 113 ? -1.201 9.052 -8.202 1.00 89.06 113 VAL A C 1
ATOM 918 O O . VAL A 1 113 ? -1.100 9.197 -6.983 1.00 89.06 113 VAL A O 1
ATOM 921 N N . LYS A 1 114 ? -1.964 8.108 -8.773 1.00 92.38 114 LYS A N 1
ATOM 922 C CA . LYS A 1 114 ? -2.926 7.233 -8.067 1.00 92.38 114 LYS A CA 1
ATOM 923 C C . LYS A 1 114 ? -2.278 6.115 -7.245 1.00 92.38 114 LYS A C 1
ATOM 925 O O . LYS A 1 114 ? -2.944 5.494 -6.415 1.00 92.38 114 LYS A O 1
ATOM 930 N N . LEU A 1 115 ? -1.001 5.835 -7.496 1.00 93.94 115 LEU A N 1
ATOM 931 C CA . LEU A 1 115 ? -0.263 4.753 -6.851 1.00 93.94 115 LEU A CA 1
ATOM 932 C C . LEU A 1 115 ? 0.092 5.077 -5.400 1.00 93.94 115 LEU A C 1
ATOM 934 O O . LEU A 1 115 ? 0.430 6.218 -5.069 1.00 93.94 115 LEU A O 1
ATOM 938 N N . ASP A 1 116 ? 0.094 4.048 -4.561 1.00 95.75 116 ASP A N 1
ATOM 939 C CA . ASP A 1 116 ? 0.678 4.117 -3.221 1.00 95.75 116 ASP A CA 1
ATOM 940 C C . ASP A 1 116 ? 2.202 4.357 -3.279 1.00 95.75 116 ASP A C 1
ATOM 942 O O . ASP A 1 116 ? 2.851 4.126 -4.305 1.00 95.75 116 ASP A O 1
ATOM 946 N N . PHE A 1 117 ? 2.809 4.807 -2.177 1.00 95.31 117 PHE A N 1
ATOM 947 C CA . PHE A 1 117 ? 4.257 5.014 -2.113 1.00 95.31 117 PHE A CA 1
ATOM 948 C C . PHE A 1 117 ? 5.073 3.741 -2.399 1.00 95.31 117 PHE A C 1
ATOM 950 O O . PHE A 1 117 ? 6.068 3.810 -3.125 1.00 95.31 117 PHE A O 1
ATOM 957 N N . LEU A 1 118 ? 4.643 2.578 -1.899 1.00 95.62 118 LEU A N 1
ATOM 958 C CA . LEU A 1 118 ? 5.315 1.301 -2.159 1.00 95.62 118 LEU A CA 1
ATOM 959 C C . LEU A 1 118 ? 5.247 0.924 -3.645 1.00 95.62 118 LEU A C 1
ATOM 961 O O . LEU A 1 118 ? 6.229 0.458 -4.219 1.00 95.62 118 LEU A O 1
ATOM 965 N N . GLU A 1 119 ? 4.105 1.166 -4.288 1.00 95.50 119 GLU A N 1
ATOM 966 C CA . GLU A 1 119 ? 3.911 0.909 -5.721 1.00 95.50 119 GLU A CA 1
ATOM 967 C C . GLU A 1 119 ? 4.776 1.836 -6.578 1.00 95.50 119 GLU A C 1
ATOM 969 O O . GLU A 1 119 ? 5.400 1.387 -7.541 1.00 95.50 119 GLU A O 1
ATOM 974 N N . LYS A 1 120 ? 4.866 3.117 -6.200 1.00 94.19 120 LYS A N 1
ATOM 975 C CA . LYS A 1 120 ? 5.741 4.105 -6.850 1.00 94.19 120 LYS A CA 1
ATOM 976 C C . LYS A 1 120 ? 7.208 3.700 -6.771 1.00 94.19 120 LYS A C 1
ATOM 978 O O . LYS A 1 120 ? 7.912 3.761 -7.780 1.00 94.19 120 LYS A O 1
ATOM 983 N N . ASP A 1 121 ? 7.666 3.278 -5.594 1.00 94.50 121 ASP A N 1
ATOM 984 C CA . ASP A 1 121 ? 9.039 2.808 -5.399 1.00 94.50 121 ASP A CA 1
ATOM 985 C C . ASP A 1 121 ? 9.320 1.553 -6.239 1.00 94.50 121 ASP A C 1
ATOM 987 O O . ASP A 1 121 ? 10.308 1.505 -6.977 1.00 94.50 121 ASP A O 1
ATOM 991 N N . LEU A 1 122 ? 8.412 0.573 -6.217 1.00 94.31 122 LEU A N 1
ATOM 992 C CA . LEU A 1 122 ? 8.531 -0.648 -7.016 1.00 94.31 122 LEU A CA 1
ATOM 993 C C . LEU A 1 122 ? 8.601 -0.349 -8.520 1.00 94.31 122 LEU A C 1
ATOM 995 O O . LEU A 1 122 ? 9.472 -0.872 -9.219 1.00 94.31 122 LEU A O 1
ATOM 999 N N . MET A 1 123 ? 7.722 0.526 -9.011 1.00 92.69 123 MET A N 1
ATOM 1000 C CA . MET A 1 123 ? 7.698 0.957 -10.408 1.00 92.69 123 MET A CA 1
ATOM 1001 C C . MET A 1 123 ? 8.995 1.670 -10.803 1.00 92.69 123 MET A C 1
ATOM 1003 O O . MET A 1 123 ? 9.565 1.375 -11.853 1.00 92.69 123 MET A O 1
ATOM 1007 N N . SER A 1 124 ? 9.488 2.581 -9.958 1.00 92.62 124 SER A N 1
ATOM 1008 C CA . SER A 1 124 ? 10.747 3.302 -10.181 1.00 92.62 124 SER A CA 1
ATOM 1009 C C . SER A 1 124 ? 11.931 2.340 -10.306 1.00 92.62 124 SER A C 1
ATOM 1011 O O . SER A 1 124 ? 12.696 2.406 -11.271 1.00 92.62 124 SER A O 1
ATOM 1013 N N . ARG A 1 125 ? 12.036 1.369 -9.390 1.00 94.56 125 ARG A N 1
ATOM 1014 C CA . ARG A 1 125 ? 13.074 0.327 -9.444 1.00 94.56 125 ARG A CA 1
ATOM 1015 C C . ARG A 1 125 ? 12.961 -0.527 -10.703 1.00 94.56 125 ARG A C 1
ATOM 1017 O O . ARG A 1 125 ? 13.979 -0.808 -11.331 1.00 94.56 125 ARG A O 1
ATOM 1024 N N . GLY A 1 126 ? 11.743 -0.900 -11.097 1.00 93.62 126 GLY A N 1
ATOM 1025 C CA . GLY A 1 126 ? 11.494 -1.635 -12.337 1.00 93.62 126 GLY A CA 1
ATOM 1026 C C . GLY A 1 126 ? 11.957 -0.866 -13.579 1.00 93.62 126 GLY A C 1
ATOM 1027 O O . GLY A 1 126 ? 12.655 -1.433 -14.420 1.00 93.62 126 GLY A O 1
ATOM 1028 N N . LYS A 1 127 ? 11.663 0.440 -13.654 1.00 91.56 127 LYS A N 1
ATOM 1029 C CA . LYS A 1 127 ? 12.124 1.322 -14.743 1.00 91.56 127 LYS A CA 1
ATOM 1030 C C . LYS A 1 127 ? 13.647 1.410 -14.810 1.00 91.56 127 LYS A C 1
ATOM 1032 O O . LYS A 1 127 ? 14.217 1.307 -15.895 1.00 91.56 127 LYS A O 1
ATOM 1037 N N . ILE A 1 128 ? 14.307 1.576 -13.662 1.00 92.81 128 ILE A N 1
ATOM 1038 C CA . ILE A 1 128 ? 15.774 1.626 -13.578 1.00 92.81 128 ILE A CA 1
ATOM 1039 C C . ILE A 1 128 ? 16.374 0.307 -14.071 1.00 92.81 128 ILE A C 1
ATOM 1041 O O . ILE A 1 128 ? 17.233 0.325 -14.948 1.00 92.81 128 ILE A O 1
ATOM 1045 N N . ALA A 1 129 ? 15.880 -0.829 -13.577 1.00 93.94 129 ALA A N 1
ATOM 1046 C CA . ALA A 1 129 ? 16.371 -2.144 -13.983 1.00 93.94 129 ALA A CA 1
ATOM 1047 C C . ALA A 1 129 ? 16.178 -2.392 -15.490 1.00 93.94 129 ALA A C 1
ATOM 1049 O O . ALA A 1 129 ? 17.083 -2.887 -16.163 1.00 93.94 129 ALA A O 1
ATOM 1050 N N . HIS A 1 130 ? 15.025 -2.004 -16.045 1.00 91.44 130 HIS A N 1
ATOM 1051 C CA . HIS A 1 130 ? 14.757 -2.110 -17.480 1.00 91.44 130 HIS A CA 1
ATOM 1052 C C . HIS A 1 130 ? 15.698 -1.223 -18.316 1.00 91.44 130 HIS A C 1
ATOM 1054 O O . HIS A 1 130 ? 16.216 -1.659 -19.349 1.00 91.44 130 HIS A O 1
ATOM 1060 N N . LEU A 1 131 ? 15.966 0.004 -17.858 1.00 90.75 131 LEU A N 1
ATOM 1061 C CA . LEU A 1 131 ? 16.913 0.916 -18.499 1.00 90.75 131 LEU A CA 1
ATOM 1062 C C . LEU A 1 131 ? 18.343 0.363 -18.468 1.00 90.75 131 LEU A C 1
ATOM 1064 O O . LEU A 1 131 ? 19.036 0.398 -19.485 1.00 90.75 131 LEU A O 1
ATOM 1068 N N . GLU A 1 132 ? 18.788 -0.155 -17.323 1.00 91.19 132 GLU A N 1
ATOM 1069 C CA . GLU A 1 132 ? 20.111 -0.768 -17.167 1.00 91.19 132 GLU A CA 1
ATOM 1070 C C . GLU A 1 132 ? 20.277 -1.984 -18.079 1.00 91.19 132 GLU A C 1
ATOM 1072 O O . GLU A 1 132 ? 21.291 -2.096 -18.774 1.00 91.19 132 GLU A O 1
ATOM 1077 N N . LEU A 1 133 ? 19.257 -2.844 -18.144 1.00 91.88 133 LEU A N 1
ATOM 1078 C CA . LEU A 1 133 ? 19.234 -3.991 -19.046 1.00 91.88 133 LEU A CA 1
ATOM 1079 C C . LEU A 1 133 ? 19.314 -3.551 -20.510 1.00 91.88 133 LEU A C 1
ATOM 1081 O O . LEU A 1 133 ? 20.150 -4.053 -21.257 1.00 91.88 133 LEU A O 1
ATOM 1085 N N . THR A 1 134 ? 18.492 -2.584 -20.918 1.00 90.88 134 THR A N 1
ATOM 1086 C CA . THR A 1 134 ? 18.491 -2.055 -22.292 1.00 90.88 134 THR A CA 1
ATOM 1087 C C . THR A 1 134 ? 19.845 -1.449 -22.646 1.00 90.88 134 THR A C 1
ATOM 1089 O O . THR A 1 134 ? 20.404 -1.718 -23.710 1.00 90.88 134 THR A O 1
ATOM 1092 N N . LYS A 1 135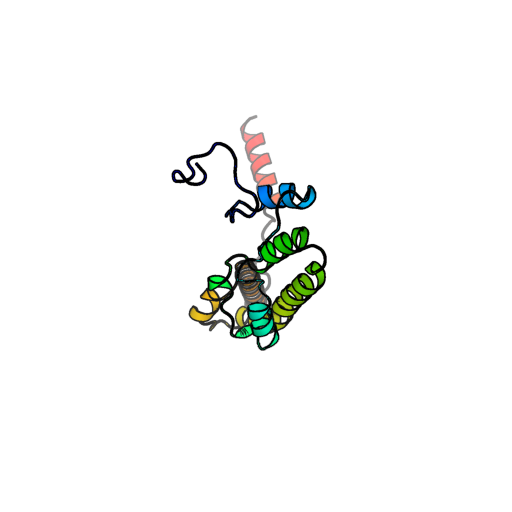 ? 20.429 -0.673 -21.727 1.00 90.38 135 LYS A N 1
ATOM 1093 C CA . LYS A 1 135 ? 21.758 -0.087 -21.901 1.00 90.38 135 LYS A CA 1
ATOM 1094 C C . LYS A 1 135 ? 22.816 -1.169 -22.106 1.00 90.38 135 LYS A C 1
ATOM 1096 O O . LYS A 1 135 ? 23.628 -1.030 -23.022 1.00 90.38 135 LYS A O 1
ATOM 1101 N N . TRP A 1 136 ? 22.787 -2.221 -21.289 1.00 90.25 136 TRP A N 1
ATOM 1102 C CA . TRP A 1 136 ? 23.689 -3.365 -21.406 1.00 90.25 136 TRP A CA 1
ATOM 1103 C C . TRP A 1 136 ? 23.493 -4.126 -22.723 1.00 90.25 136 TRP A C 1
ATOM 1105 O O . TRP A 1 136 ? 24.478 -4.451 -23.378 1.00 90.25 136 TRP A O 1
ATOM 1115 N N . LEU A 1 137 ? 22.252 -4.348 -23.163 1.00 92.00 137 LEU A N 1
ATOM 1116 C CA . LEU A 1 137 ? 21.961 -5.020 -24.435 1.00 92.00 137 LEU A CA 1
ATOM 1117 C C . LEU A 1 137 ? 22.455 -4.215 -25.646 1.00 92.00 137 LEU A C 1
ATOM 1119 O O . LEU A 1 137 ? 23.026 -4.790 -26.569 1.00 92.00 137 LEU A O 1
ATOM 1123 N N . CYS A 1 138 ? 22.268 -2.891 -25.648 1.00 90.88 138 CYS A N 1
ATOM 1124 C CA . CYS A 1 138 ? 22.653 -2.041 -26.779 1.00 90.88 138 CYS A CA 1
ATOM 1125 C C . CYS A 1 138 ? 24.154 -1.718 -26.826 1.00 90.88 138 CYS A C 1
ATOM 1127 O O . CYS A 1 138 ? 24.715 -1.589 -27.911 1.00 90.88 138 CYS A O 1
ATOM 1129 N N . HIS A 1 139 ? 24.807 -1.549 -25.671 1.00 85.31 139 HIS A N 1
ATOM 1130 C CA . HIS A 1 139 ? 26.184 -1.035 -25.592 1.00 85.31 139 HIS A CA 1
ATOM 1131 C C . HIS A 1 139 ? 27.180 -2.034 -24.981 1.00 85.31 139 HIS A C 1
ATOM 1133 O O . HIS A 1 139 ? 28.374 -1.737 -24.879 1.00 85.31 139 HIS A O 1
ATOM 1139 N N . GLY A 1 140 ? 26.713 -3.210 -24.555 1.00 81.56 140 GLY A N 1
ATOM 1140 C CA . GLY A 1 140 ? 27.508 -4.185 -23.819 1.00 81.56 140 GLY A CA 1
ATOM 1141 C C . GLY A 1 140 ? 27.907 -3.699 -22.422 1.00 81.56 140 GLY A C 1
ATOM 1142 O O . GLY A 1 140 ? 27.353 -2.755 -21.859 1.00 81.56 140 GLY A O 1
ATOM 1143 N N . VAL A 1 141 ? 28.924 -4.345 -21.849 1.00 73.88 141 VAL A N 1
ATOM 1144 C CA . VAL A 1 141 ? 29.409 -4.095 -20.476 1.00 73.88 141 VAL A CA 1
ATOM 1145 C C . VAL A 1 141 ? 30.207 -2.781 -20.339 1.00 73.88 141 VAL A C 1
ATOM 1147 O O . VAL A 1 141 ? 30.675 -2.446 -19.252 1.00 73.88 141 VAL A O 1
ATOM 1150 N N . GLY A 1 142 ? 30.374 -2.016 -21.426 1.00 70.56 142 GLY A N 1
ATOM 1151 C CA . GLY A 1 142 ? 31.287 -0.873 -21.472 1.00 70.56 142 GLY A CA 1
ATOM 1152 C C . GLY A 1 142 ? 32.734 -1.258 -21.123 1.00 70.56 142 GLY A C 1
ATOM 1153 O O . GLY A 1 142 ? 33.114 -2.429 -21.134 1.00 70.56 142 GLY A O 1
ATOM 1154 N N . LYS A 1 143 ? 33.575 -0.264 -20.807 1.00 73.31 143 LYS A N 1
ATOM 1155 C CA . LYS A 1 143 ? 34.905 -0.516 -20.228 1.00 73.31 143 LYS A CA 1
ATOM 1156 C C . LYS A 1 143 ? 34.740 -0.896 -18.756 1.00 73.31 143 LYS A C 1
ATOM 1158 O O . LYS A 1 143 ? 34.133 -0.139 -18.003 1.00 73.31 143 LYS A O 1
ATOM 1163 N N . LEU A 1 144 ? 35.324 -2.023 -18.343 1.00 77.56 144 LEU A N 1
ATOM 1164 C CA . LEU A 1 144 ? 35.361 -2.442 -16.940 1.00 77.56 144 LEU A CA 1
ATOM 1165 C C . LEU A 1 144 ? 36.058 -1.363 -16.097 1.00 77.56 144 LEU A C 1
ATOM 1167 O O . LEU A 1 144 ? 37.263 -1.139 -16.211 1.00 77.56 144 LEU A O 1
ATOM 1171 N N . GLY A 1 145 ? 35.277 -0.663 -15.276 1.00 75.06 145 GLY A N 1
ATOM 1172 C CA . GLY A 1 145 ? 35.779 0.311 -14.316 1.00 75.06 145 GLY A CA 1
ATOM 1173 C C . GLY A 1 145 ? 36.234 -0.372 -13.030 1.00 75.06 145 GLY A C 1
ATOM 1174 O O . GLY A 1 145 ? 35.644 -1.355 -12.585 1.00 75.06 145 GLY A O 1
ATOM 1175 N N . THR A 1 146 ? 37.277 0.159 -12.396 1.00 81.31 146 THR A N 1
ATOM 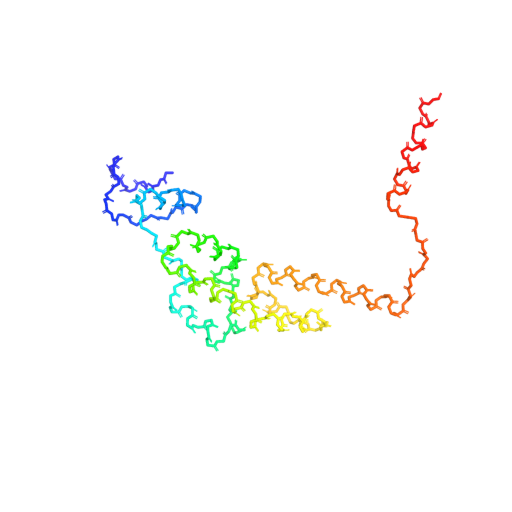1176 C CA . THR A 1 146 ? 37.686 -0.301 -11.064 1.00 81.31 146 THR A CA 1
ATOM 1177 C C . THR A 1 146 ? 36.560 -0.038 -10.061 1.00 81.31 146 THR A C 1
ATOM 1179 O O . THR A 1 146 ? 36.075 1.091 -9.970 1.00 81.31 146 THR A O 1
ATOM 1182 N N . ALA A 1 147 ? 36.162 -1.052 -9.287 1.00 83.75 147 ALA A N 1
ATOM 1183 C CA . ALA A 1 147 ? 35.095 -0.921 -8.295 1.00 83.75 147 ALA A CA 1
ATOM 1184 C C . ALA A 1 147 ? 35.334 0.266 -7.344 1.00 83.75 147 ALA A C 1
ATOM 1186 O O . ALA A 1 147 ? 36.470 0.520 -6.932 1.00 83.75 147 ALA A O 1
ATOM 1187 N N . GLN A 1 148 ? 34.257 0.954 -6.943 1.00 84.25 148 GLN A N 1
ATOM 1188 C CA . GLN A 1 148 ? 34.304 2.136 -6.067 1.00 84.25 148 GLN A CA 1
ATOM 1189 C C . GLN A 1 148 ? 35.143 1.881 -4.806 1.00 84.25 148 GLN A C 1
ATOM 1191 O O . GLN A 1 148 ? 35.935 2.722 -4.392 1.00 84.25 148 GLN A O 1
ATOM 1196 N N . MET A 1 149 ? 35.025 0.681 -4.233 1.00 87.75 149 MET A N 1
ATOM 1197 C CA . MET A 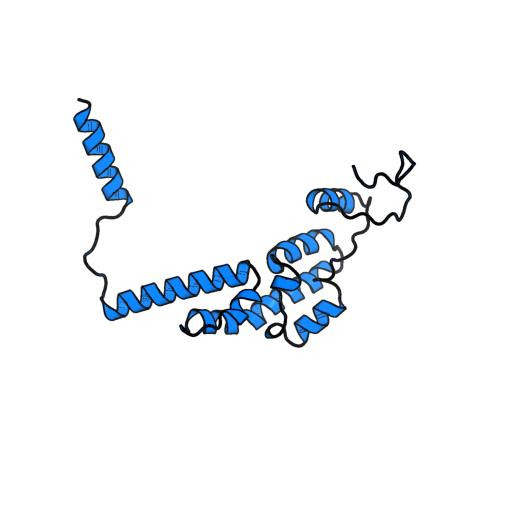1 149 ? 35.801 0.241 -3.074 1.00 87.75 149 MET A CA 1
ATOM 1198 C C . MET A 1 149 ? 37.316 0.224 -3.339 1.00 87.75 149 MET A C 1
ATOM 1200 O O . MET A 1 149 ? 38.078 0.738 -2.524 1.00 87.75 149 MET A O 1
ATOM 1204 N N . VAL A 1 150 ? 37.759 -0.299 -4.487 1.00 86.19 150 VAL A N 1
ATOM 1205 C CA . VAL A 1 150 ? 39.183 -0.347 -4.876 1.00 86.19 150 VAL A CA 1
ATOM 1206 C C . VAL A 1 150 ? 39.707 1.059 -5.164 1.00 86.19 150 VAL A C 1
ATOM 1208 O O . VAL A 1 150 ? 40.801 1.420 -4.729 1.00 86.19 150 VAL A O 1
ATOM 1211 N N . SER A 1 151 ? 38.903 1.879 -5.841 1.00 85.19 151 SER A N 1
ATOM 1212 C CA . SER A 1 151 ? 39.201 3.290 -6.098 1.00 85.19 151 SER A CA 1
ATOM 1213 C C . SER A 1 151 ? 39.358 4.077 -4.791 1.00 85.19 151 SER A C 1
ATOM 1215 O O . SER A 1 151 ? 40.316 4.834 -4.631 1.00 85.19 151 SER A O 1
ATOM 1217 N N . ASN A 1 152 ? 38.472 3.850 -3.819 1.00 84.94 152 ASN A N 1
ATOM 1218 C CA . ASN A 1 152 ? 38.523 4.485 -2.502 1.00 84.94 152 ASN A CA 1
ATOM 1219 C C . ASN A 1 152 ? 39.703 3.986 -1.662 1.00 84.94 152 ASN A C 1
ATOM 1221 O O . ASN A 1 152 ? 40.338 4.786 -0.978 1.00 84.94 152 ASN A O 1
ATOM 1225 N N . HIS A 1 153 ? 40.037 2.696 -1.736 1.00 83.12 153 HIS A N 1
ATOM 1226 C CA . HIS A 1 153 ? 41.213 2.146 -1.067 1.00 83.12 153 HIS A CA 1
ATOM 1227 C C . HIS A 1 153 ? 42.511 2.760 -1.617 1.00 83.12 153 HIS A C 1
ATOM 1229 O O . HIS A 1 153 ? 43.341 3.224 -0.838 1.00 83.12 153 HIS A O 1
ATOM 1235 N N . LYS A 1 154 ? 42.650 2.870 -2.949 1.00 75.50 154 LYS A N 1
ATOM 1236 C CA . LYS A 1 154 ? 43.786 3.563 -3.588 1.00 75.50 154 LYS A CA 1
ATOM 1237 C C . LYS A 1 154 ? 43.888 5.029 -3.155 1.00 75.50 154 LYS A C 1
ATOM 1239 O O . LYS A 1 154 ? 44.976 5.470 -2.806 1.00 75.50 154 LYS A O 1
ATOM 1244 N N . LYS A 1 155 ? 42.769 5.765 -3.117 1.00 79.44 155 LYS A N 1
ATOM 1245 C CA . LYS A 1 155 ? 42.739 7.159 -2.631 1.00 79.44 155 LYS A CA 1
ATOM 1246 C C . LYS A 1 155 ? 43.200 7.274 -1.176 1.00 79.44 155 LYS A C 1
ATOM 1248 O O . LYS A 1 155 ? 44.020 8.129 -0.874 1.00 79.44 155 LYS A O 1
ATOM 1253 N N . ARG A 1 156 ? 42.713 6.400 -0.286 1.00 74.69 156 ARG A N 1
ATOM 1254 C CA . ARG A 1 156 ? 43.129 6.380 1.130 1.00 74.69 156 ARG A CA 1
ATOM 1255 C C . ARG A 1 156 ? 44.622 6.091 1.285 1.00 74.69 156 ARG A C 1
ATOM 1257 O O . ARG A 1 156 ? 45.270 6.746 2.092 1.00 74.69 156 ARG A O 1
ATOM 1264 N N . LYS A 1 157 ? 45.163 5.156 0.496 1.00 79.50 157 LYS A N 1
ATOM 1265 C CA . LYS A 1 157 ? 46.595 4.830 0.502 1.00 79.50 157 LYS A CA 1
ATOM 1266 C C . LYS A 1 157 ? 47.457 6.014 0.042 1.00 79.50 157 LYS A C 1
ATOM 1268 O O . LYS A 1 157 ? 48.387 6.373 0.747 1.00 79.50 157 LYS A O 1
ATOM 1273 N N . LEU A 1 158 ? 47.090 6.669 -1.063 1.00 73.62 158 LEU A N 1
ATOM 1274 C CA . LEU A 1 158 ? 47.797 7.854 -1.573 1.00 73.62 158 LEU A CA 1
ATOM 1275 C C . LEU A 1 158 ? 47.790 9.028 -0.580 1.00 73.62 158 LEU A C 1
ATOM 1277 O O . LEU A 1 158 ? 48.780 9.737 -0.458 1.00 73.62 158 LEU A O 1
ATOM 1281 N N . ILE A 1 159 ? 46.683 9.228 0.142 1.00 76.00 159 ILE A N 1
ATOM 1282 C CA . ILE A 1 159 ? 46.593 10.257 1.188 1.00 76.00 159 ILE A CA 1
ATOM 1283 C C . ILE A 1 159 ? 47.531 9.917 2.353 1.00 76.00 159 ILE A C 1
ATOM 1285 O O . ILE A 1 159 ? 48.250 10.791 2.816 1.00 76.00 159 ILE A O 1
ATOM 1289 N N . ALA A 1 160 ? 47.561 8.661 2.806 1.00 70.88 160 ALA A N 1
ATOM 1290 C CA . ALA A 1 160 ? 48.445 8.234 3.892 1.00 70.88 160 ALA A CA 1
ATOM 1291 C C . ALA A 1 160 ? 49.938 8.366 3.536 1.00 70.88 160 ALA A C 1
ATOM 1293 O O . ALA A 1 160 ? 50.736 8.717 4.396 1.00 70.88 160 ALA A O 1
ATOM 1294 N N . GLU A 1 161 ? 50.300 8.133 2.273 1.00 66.25 161 GLU A N 1
ATOM 1295 C CA . GLU A 1 161 ? 51.669 8.301 1.766 1.00 66.25 161 GLU A CA 1
ATOM 1296 C C . GLU A 1 161 ? 52.094 9.779 1.639 1.00 66.25 161 GLU A C 1
ATOM 1298 O O . GLU A 1 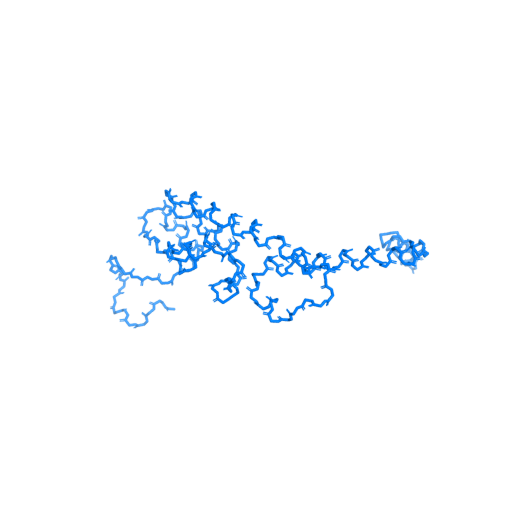161 ? 53.283 10.056 1.659 1.00 66.25 161 GLU A O 1
ATOM 1303 N N . HIS A 1 162 ? 51.155 10.731 1.546 1.00 66.94 162 HIS A N 1
ATOM 1304 C CA . HIS A 1 162 ? 51.440 12.176 1.469 1.00 66.94 162 HIS A CA 1
ATOM 1305 C C . HIS A 1 162 ? 51.668 12.832 2.852 1.00 66.94 162 HIS A C 1
ATOM 1307 O O . HIS A 1 162 ? 52.095 13.982 2.935 1.00 66.94 162 HIS A O 1
ATOM 1313 N N . PHE A 1 163 ? 51.348 12.138 3.948 1.00 59.03 163 PHE A N 1
ATOM 1314 C CA . PHE A 1 163 ? 51.537 12.622 5.326 1.00 59.03 163 PHE A CA 1
ATOM 1315 C C . PHE A 1 163 ? 52.759 11.999 6.032 1.00 59.03 163 PHE A C 1
ATOM 1317 O O . PHE A 1 163 ? 52.881 12.115 7.253 1.00 59.03 163 PHE A O 1
ATOM 1324 N N . LEU A 1 164 ? 53.644 11.351 5.270 1.00 50.62 164 LEU A N 1
ATOM 1325 C CA . LEU A 1 164 ? 54.967 10.867 5.679 1.00 50.62 164 LEU A CA 1
ATOM 1326 C C . LEU A 1 164 ? 56.049 11.663 4.945 1.00 50.62 164 LEU A C 1
ATOM 1328 O O . LEU A 1 164 ? 57.098 11.912 5.576 1.00 50.62 164 LEU A O 1
#

Foldseek 3Di:
DQDPPPPDPDDDPPDDGDDDLVVVVVCLVVVNDDDDDQPCQDPVNLVVLVVPLQPAQCCVRPLASLPVLLSCLSRVPPCSVVSNVSSVVSCVRCVVVLLVLLLDPPNDPVSLNSDHPVSNVVSVVSVVVNVVVVCCVVPNPPPDDDDPVVVVVVVVVVVVVVVD

pLDDT: mean 86.8, std 10.42, range [42.94, 97.56]

Sequence (164 aa):
ELDPSCEGPILQQGTSLEIPYWLASALVKDDIVSMELPKAYKETFRDVLKADANVVDLQKTSKYFYEYGKLVSFIYGRHAQDLCNTITQTFIDRYRQISDWAQNQNSEEEIIVKLDFLEKDLMSRGKIAHLELTKWLCHGVGKLGTAQMVSNHKKRKLIAEHFL